Protein AF-A0A915D513-F1 (afdb_monomer)

InterPro domains:
  IPR038765 Papain-like cysteine peptidase superfamily [SSF54001] (34-84)

Secondary structure (DSSP, 8-state):
--------------S-----------GGGGGTT--------TT-EEEEETTEEEEHHHHGGGSTTPPPPHHHHHHHHHHHHHHHHH-TTSPPP------------

Radius of gyration: 20.63 Å; Cα contacts (8 Å, |Δi|>4): 58; chains: 1; bounding box: 38×56×46 Å

Nearest PDB structures (foldseek):
  2ckg-assembly2_B  TM=9.450E-01  e=1.906E-03  Homo sapiens
  2xre-assembly1_B  TM=9.451E-01  e=2.052E-03  Homo sapiens
  2xph-assembly1_A  TM=9.470E-01  e=7.760E-03  Homo sapiens
  1tgz-assembly1_A  TM=9.514E-01  e=8.996E-03  Homo sapiens

Organism: NCBI:txid166011

Sequence (105 aa):
MEYLSATAYNFRMGQGPYELSEETYNEEDSSEFDMDQAPHDQNDVCAEEFGMKLTREDLDCLKPGKCLKGEVINYYMQLIIRRSDMDINLPTVVYFFLGKFDYFS

Structure (mmCIF, N/CA/C/O backbone):
data_AF-A0A915D513-F1
#
_entry.id   AF-A0A915D513-F1
#
loop_
_atom_site.group_PDB
_atom_site.id
_atom_site.type_symbol
_atom_site.label_atom_id
_atom_site.label_alt_id
_atom_site.label_comp_id
_atom_site.label_asym_id
_atom_site.label_entity_id
_atom_site.label_seq_id
_atom_site.pdbx_PDB_ins_code
_atom_site.Cartn_x
_atom_site.Cartn_y
_atom_site.Cartn_z
_atom_site.occupancy
_atom_site.B_iso_or_equiv
_atom_site.auth_seq_id
_atom_site.auth_comp_id
_atom_site.auth_asym_id
_atom_site.auth_atom_id
_atom_site.pdbx_PDB_model_num
ATOM 1 N N . MET A 1 1 ? -23.609 -38.260 -17.052 1.00 40.25 1 MET A N 1
ATOM 2 C CA . MET A 1 1 ? -23.100 -36.962 -16.563 1.00 40.25 1 MET A CA 1
ATOM 3 C C . MET A 1 1 ? -21.647 -37.182 -16.221 1.00 40.25 1 MET A C 1
ATOM 5 O O . MET A 1 1 ? -21.352 -37.735 -15.173 1.00 40.25 1 MET A O 1
ATOM 9 N N . GLU A 1 2 ? -20.774 -36.872 -17.169 1.00 38.12 2 GLU A N 1
ATOM 10 C CA . GLU A 1 2 ? -19.330 -37.043 -17.042 1.00 38.12 2 GLU A CA 1
ATOM 11 C C . GLU A 1 2 ? -18.718 -35.648 -16.927 1.00 38.12 2 GLU A C 1
ATOM 13 O O . GLU A 1 2 ? -18.998 -34.770 -17.744 1.00 38.12 2 GLU A O 1
ATOM 18 N N . TYR A 1 3 ? -17.954 -35.427 -15.860 1.00 39.78 3 TYR A N 1
ATOM 19 C CA . TYR A 1 3 ? -17.231 -34.184 -15.634 1.00 39.78 3 TYR A CA 1
ATOM 20 C C . TYR A 1 3 ? -16.079 -34.106 -16.637 1.00 39.78 3 TYR A C 1
ATOM 22 O O . TYR A 1 3 ? 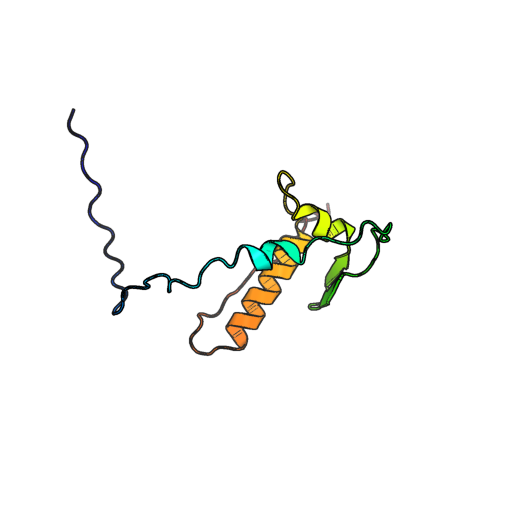-15.144 -34.903 -16.581 1.00 39.78 3 TYR A O 1
ATOM 30 N N . LEU A 1 4 ? -16.146 -33.150 -17.563 1.00 40.59 4 LEU A N 1
ATOM 31 C CA . LEU A 1 4 ? -15.042 -32.861 -18.468 1.00 40.59 4 LEU A CA 1
ATOM 32 C C . LEU A 1 4 ? -13.954 -32.100 -17.703 1.00 40.59 4 LEU A C 1
ATOM 34 O O . LEU A 1 4 ? -14.120 -30.942 -17.327 1.00 40.59 4 LEU A O 1
ATOM 38 N N . SER A 1 5 ? -12.849 -32.807 -17.471 1.00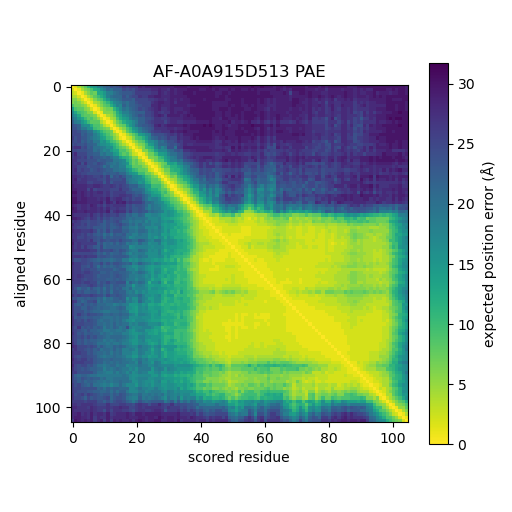 40.16 5 SER A N 1
ATOM 39 C CA . SER A 1 5 ? -11.547 -32.291 -17.052 1.00 40.16 5 SER A CA 1
ATOM 40 C C . SER A 1 5 ? -11.123 -31.124 -17.950 1.00 40.16 5 SER A C 1
ATOM 42 O O . SER A 1 5 ? -10.890 -31.295 -19.148 1.00 40.16 5 SER A O 1
ATOM 44 N N . ALA A 1 6 ? -11.023 -29.929 -17.367 1.00 40.47 6 ALA A N 1
ATOM 45 C CA . ALA A 1 6 ? -10.496 -28.746 -18.031 1.00 40.47 6 ALA A CA 1
ATOM 46 C C . ALA A 1 6 ? -8.965 -28.832 -18.094 1.00 40.47 6 ALA A C 1
ATOM 48 O O . ALA A 1 6 ? -8.247 -28.216 -17.310 1.00 40.47 6 ALA A O 1
ATOM 49 N N . THR A 1 7 ? -8.462 -29.616 -19.045 1.00 40.97 7 THR A N 1
ATOM 50 C CA . THR A 1 7 ? -7.069 -29.522 -19.482 1.00 40.97 7 THR A CA 1
ATOM 51 C C . THR A 1 7 ? -7.028 -28.632 -20.718 1.00 40.97 7 THR A C 1
ATOM 53 O O . THR A 1 7 ? -7.509 -29.055 -21.764 1.00 40.97 7 THR A O 1
ATOM 56 N N . ALA A 1 8 ? -6.491 -27.413 -20.581 1.00 37.75 8 ALA A N 1
ATOM 57 C CA . ALA A 1 8 ? -5.655 -26.713 -21.572 1.00 37.75 8 ALA A CA 1
ATOM 58 C C . ALA A 1 8 ? -5.704 -25.185 -21.381 1.00 37.75 8 ALA A C 1
ATOM 60 O O . ALA A 1 8 ? -6.426 -24.480 -22.078 1.00 37.75 8 ALA A O 1
ATOM 61 N N . TYR A 1 9 ? -4.848 -24.660 -20.506 1.00 36.03 9 TYR A N 1
ATOM 62 C CA . TYR A 1 9 ? -4.204 -23.368 -20.752 1.00 36.03 9 TYR A CA 1
ATOM 63 C C . TYR A 1 9 ? -2.703 -23.562 -20.551 1.00 36.03 9 TYR A C 1
ATOM 65 O O . TYR A 1 9 ? -2.177 -23.521 -19.444 1.00 36.03 9 TYR A O 1
ATOM 73 N N . ASN A 1 10 ? -2.022 -23.861 -21.657 1.00 37.34 10 ASN A N 1
ATOM 74 C CA . ASN A 1 10 ? -0.573 -23.994 -21.711 1.00 37.34 10 ASN A CA 1
ATOM 75 C C . ASN A 1 10 ? 0.058 -22.594 -21.693 1.00 37.34 10 ASN A C 1
ATOM 77 O O . ASN A 1 10 ? 0.328 -22.027 -22.752 1.00 37.34 10 ASN A O 1
ATOM 81 N N . PHE A 1 11 ? 0.303 -22.034 -20.506 1.00 38.62 11 PHE A N 1
ATOM 82 C CA . PHE A 1 11 ? 1.235 -20.917 -20.348 1.00 38.62 11 PHE A CA 1
ATOM 83 C C . PHE A 1 11 ? 2.627 -21.494 -20.088 1.00 38.62 11 PHE A C 1
ATOM 85 O O . PHE A 1 11 ? 2.949 -21.984 -19.008 1.00 38.62 11 PHE A O 1
ATOM 92 N N . ARG A 1 12 ? 3.431 -21.530 -21.149 1.00 35.28 12 ARG A N 1
ATOM 93 C CA . ARG A 1 12 ? 4.768 -22.117 -21.168 1.00 35.28 12 ARG A CA 1
ATOM 94 C C . ARG A 1 12 ? 5.760 -21.117 -20.565 1.00 35.28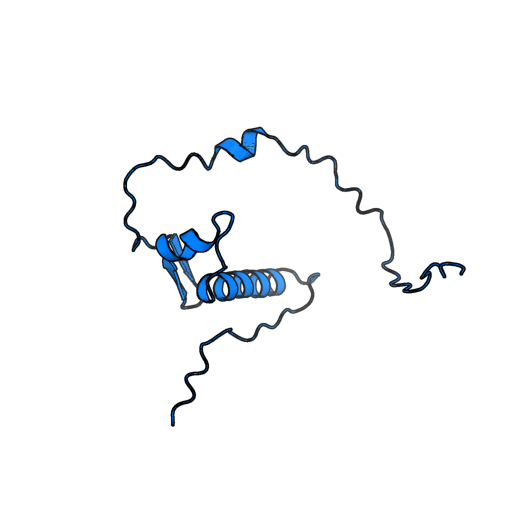 12 ARG A C 1
ATOM 96 O O . ARG A 1 12 ? 6.427 -20.405 -21.307 1.00 35.28 12 ARG A O 1
ATOM 103 N N . MET A 1 13 ? 5.863 -21.073 -19.237 1.00 45.06 13 MET A N 1
ATOM 104 C CA . MET A 1 13 ? 7.053 -20.520 -18.583 1.00 45.06 13 MET A CA 1
ATOM 105 C C . MET A 1 13 ? 8.166 -21.556 -18.696 1.00 45.06 13 MET A C 1
ATOM 107 O O . MET A 1 13 ? 8.057 -22.685 -18.217 1.00 45.06 13 MET A O 1
ATOM 111 N N . GLY A 1 14 ? 9.208 -21.192 -19.432 1.00 35.06 14 GLY A N 1
ATOM 112 C CA . GLY A 1 14 ? 10.427 -21.967 -19.504 1.00 35.06 14 GLY A CA 1
ATOM 113 C C . GLY A 1 14 ? 11.148 -21.937 -18.161 1.00 35.06 14 GLY A C 1
ATOM 114 O O . GLY A 1 14 ? 11.597 -20.885 -17.737 1.00 35.06 14 GLY A O 1
ATOM 115 N N . GLN A 1 15 ? 11.318 -23.139 -17.613 1.00 31.94 15 GLN A N 1
ATOM 116 C CA . GLN A 1 15 ? 12.391 -23.593 -16.724 1.00 31.94 15 GLN A CA 1
ATOM 117 C C . GLN A 1 15 ? 12.278 -23.300 -15.220 1.00 31.94 15 GLN A C 1
ATOM 119 O O . GLN A 1 15 ? 12.380 -22.170 -14.765 1.00 31.94 15 GLN A O 1
ATOM 124 N N . GLY A 1 16 ? 12.203 -24.409 -14.475 1.00 35.88 16 GLY A N 1
ATOM 125 C CA . GLY A 1 16 ? 12.457 -24.514 -13.042 1.00 35.88 16 GLY A CA 1
ATOM 126 C C . GLY A 1 16 ? 11.184 -24.749 -12.233 1.00 35.88 16 GLY A C 1
ATOM 127 O O . GLY A 1 16 ? 10.242 -23.970 -12.378 1.00 35.88 16 GLY A O 1
ATOM 128 N N . PRO A 1 17 ? 11.111 -25.793 -11.384 1.00 34.28 17 PRO A N 1
ATOM 129 C CA . PRO A 1 17 ? 10.112 -25.775 -10.339 1.00 34.28 17 PRO A CA 1
ATOM 130 C C . PRO A 1 17 ? 10.487 -24.576 -9.466 1.00 34.28 17 PRO A C 1
ATOM 132 O O . PRO A 1 17 ? 11.579 -24.530 -8.905 1.00 34.28 17 PRO A O 1
ATOM 135 N N . TYR A 1 18 ? 9.604 -23.591 -9.352 1.00 44.38 18 TYR A N 1
ATOM 136 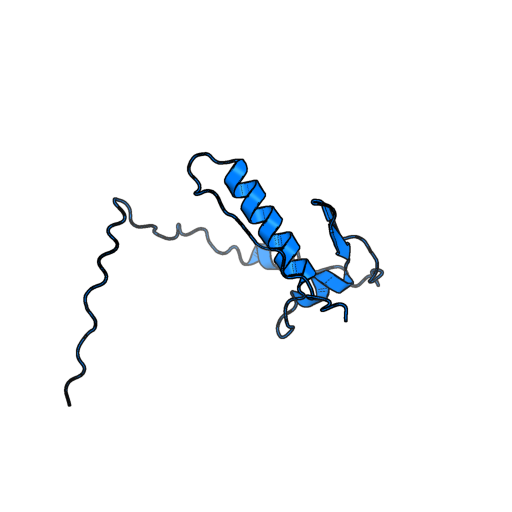C CA . TYR A 1 18 ? 9.560 -22.843 -8.106 1.00 44.38 18 TYR A CA 1
ATOM 137 C C . TYR A 1 18 ? 9.072 -23.854 -7.064 1.00 44.38 18 TYR A C 1
ATOM 139 O O . TYR A 1 18 ? 7.895 -23.900 -6.716 1.00 44.38 18 TYR A O 1
ATOM 147 N N . GLU A 1 19 ? 9.970 -24.753 -6.651 1.00 40.44 19 GLU A N 1
ATOM 148 C CA . GLU A 1 19 ? 9.944 -25.243 -5.290 1.00 40.44 19 GLU A CA 1
ATOM 149 C C . GLU A 1 19 ? 9.934 -23.957 -4.477 1.00 40.44 19 GLU A C 1
ATOM 151 O O . GLU A 1 19 ? 10.836 -23.126 -4.597 1.00 40.44 19 GLU A O 1
ATOM 156 N N . LEU A 1 20 ? 8.849 -23.741 -3.735 1.00 40.44 20 LEU A N 1
ATOM 157 C CA . LEU A 1 20 ? 8.974 -23.006 -2.492 1.00 40.44 20 LEU A CA 1
ATOM 158 C C . LEU A 1 20 ? 10.229 -23.598 -1.859 1.00 40.44 20 LEU A C 1
ATOM 160 O O . LEU A 1 20 ? 10.232 -24.791 -1.543 1.00 40.44 20 LEU A O 1
ATOM 164 N N . SER A 1 21 ? 11.317 -22.827 -1.781 1.00 37.47 21 SER A N 1
ATOM 165 C CA . SER A 1 21 ? 12.369 -23.190 -0.852 1.00 37.47 21 SER A CA 1
ATOM 166 C C . SER A 1 21 ? 11.638 -23.484 0.450 1.00 37.47 21 SER A C 1
ATOM 168 O O . SER A 1 21 ? 10.689 -22.778 0.809 1.00 37.47 21 SER A O 1
ATOM 170 N N . GLU A 1 22 ? 12.025 -24.546 1.146 1.00 48.56 22 GLU A N 1
ATOM 171 C CA . GLU A 1 22 ? 11.717 -24.662 2.564 1.00 48.56 22 GLU A CA 1
ATOM 172 C C . GLU A 1 22 ? 12.474 -23.532 3.292 1.00 48.56 22 GLU A C 1
ATOM 174 O O . GLU A 1 22 ? 13.337 -23.758 4.130 1.00 48.56 22 GLU A O 1
ATOM 179 N N . GLU A 1 23 ? 12.193 -22.274 2.944 1.00 45.50 23 GLU A N 1
ATOM 180 C CA . GLU A 1 23 ? 12.217 -21.174 3.878 1.00 45.50 23 GLU A CA 1
ATOM 181 C C . GLU A 1 23 ? 11.110 -21.510 4.860 1.00 45.50 23 GLU A C 1
ATOM 183 O O . GLU A 1 23 ? 9.939 -21.170 4.700 1.00 45.50 23 GLU A O 1
ATOM 188 N N . THR A 1 24 ? 11.508 -22.337 5.823 1.00 42.00 24 THR A N 1
ATOM 189 C CA . THR A 1 24 ? 10.934 -22.459 7.147 1.00 42.00 24 THR A CA 1
ATOM 190 C C . THR A 1 24 ? 10.202 -21.160 7.453 1.00 42.00 24 THR A C 1
ATOM 192 O O . THR A 1 24 ? 10.836 -20.116 7.612 1.00 42.00 24 THR A O 1
ATOM 195 N N . TYR A 1 25 ? 8.867 -21.206 7.487 1.00 42.06 25 TYR A N 1
ATOM 196 C CA . TYR A 1 25 ? 8.108 -20.219 8.235 1.00 42.06 25 TYR A CA 1
ATOM 197 C C . TYR A 1 25 ? 8.657 -20.321 9.654 1.00 42.06 25 TYR A C 1
ATOM 199 O O . TYR A 1 25 ? 8.301 -21.232 10.399 1.00 42.06 25 TYR A O 1
ATOM 207 N N . ASN A 1 26 ? 9.620 -19.467 9.988 1.00 39.56 26 ASN A N 1
ATOM 208 C CA . ASN A 1 26 ? 10.093 -19.356 11.348 1.00 39.56 26 ASN A CA 1
ATOM 209 C C . ASN A 1 26 ? 8.900 -18.793 12.114 1.00 39.56 26 ASN A C 1
ATOM 211 O O . ASN A 1 26 ? 8.588 -17.611 12.001 1.00 39.56 26 ASN A O 1
ATOM 215 N N . GLU A 1 27 ? 8.205 -19.645 12.868 1.00 49.06 27 GLU A N 1
ATOM 216 C CA . GLU A 1 27 ? 7.124 -19.231 13.774 1.00 49.06 27 GLU A CA 1
ATOM 217 C C . GLU A 1 27 ? 7.600 -18.145 14.767 1.00 49.06 27 GLU A C 1
ATOM 219 O O . GLU A 1 27 ? 6.786 -17.431 15.351 1.00 49.06 27 GLU A O 1
ATOM 224 N N . GLU A 1 28 ? 8.917 -17.962 14.906 1.00 48.16 28 GLU A N 1
ATOM 225 C CA . GLU A 1 28 ? 9.559 -16.910 15.695 1.00 48.16 28 GLU A CA 1
ATOM 226 C C . GLU A 1 28 ? 9.399 -15.493 15.100 1.00 48.16 28 GLU A C 1
ATOM 228 O O . GLU A 1 28 ? 9.365 -14.531 15.864 1.00 48.16 28 GLU A O 1
ATOM 233 N N . ASP A 1 29 ? 9.186 -15.340 13.786 1.00 46.69 29 ASP A N 1
ATOM 234 C CA . ASP A 1 29 ? 9.012 -14.023 13.128 1.00 46.69 29 ASP A CA 1
ATOM 235 C C . ASP A 1 29 ? 7.586 -13.460 13.301 1.00 46.69 29 ASP A C 1
ATOM 237 O O . ASP A 1 29 ? 7.312 -12.276 13.105 1.00 46.69 29 ASP A O 1
ATOM 241 N N . SER A 1 30 ? 6.652 -14.306 13.744 1.00 47.25 30 SER A N 1
ATOM 242 C CA . SER A 1 30 ? 5.300 -13.892 14.141 1.00 47.25 30 SER A CA 1
ATOM 243 C C . SER A 1 30 ? 5.278 -13.094 15.450 1.00 47.25 30 SER A C 1
ATOM 245 O O . SER A 1 30 ? 4.252 -12.495 15.773 1.00 47.25 30 SER A O 1
ATOM 247 N N . SER A 1 31 ? 6.372 -13.114 16.220 1.00 46.75 31 SER A N 1
ATOM 248 C CA . SER A 1 31 ? 6.435 -12.534 17.567 1.00 46.75 31 SER A CA 1
ATOM 249 C C . SER A 1 31 ? 6.881 -11.066 17.601 1.00 46.75 31 SER A C 1
ATOM 251 O O . SER A 1 31 ? 6.702 -10.398 18.616 1.00 46.75 31 SER A O 1
ATOM 253 N N . GLU A 1 32 ? 7.383 -10.510 16.492 1.00 48.06 32 GLU A N 1
ATOM 254 C CA . GLU A 1 32 ? 7.864 -9.116 16.452 1.00 48.06 32 GLU A CA 1
ATOM 255 C C . GLU A 1 32 ? 6.736 -8.079 16.247 1.00 48.06 32 GLU A C 1
ATOM 257 O O . GLU A 1 32 ? 6.952 -6.871 16.324 1.00 48.06 32 GLU A O 1
ATOM 262 N N . PHE A 1 33 ? 5.494 -8.536 16.057 1.00 49.84 33 PHE A N 1
ATOM 263 C CA . PHE A 1 33 ? 4.297 -7.684 16.059 1.00 49.84 33 PHE A CA 1
ATOM 264 C C . PHE A 1 33 ? 3.529 -7.712 17.385 1.00 49.84 33 PHE A C 1
ATOM 266 O O . PHE A 1 33 ? 2.363 -7.306 17.427 1.00 49.84 33 PHE A O 1
ATOM 273 N N . ASP A 1 34 ? 4.181 -8.093 18.487 1.00 46.31 34 ASP A N 1
ATOM 274 C CA . ASP A 1 34 ? 3.755 -7.653 19.815 1.00 46.31 34 ASP A CA 1
ATOM 275 C C . ASP A 1 34 ? 4.030 -6.148 19.933 1.00 46.31 34 ASP A C 1
ATOM 277 O O . ASP A 1 34 ? 4.980 -5.681 20.559 1.00 46.31 34 ASP A O 1
ATOM 281 N N . MET A 1 35 ? 3.186 -5.364 19.256 1.00 53.88 35 MET A N 1
ATOM 282 C CA . MET A 1 35 ? 3.130 -3.927 19.439 1.00 53.88 35 MET A CA 1
ATOM 283 C C . MET A 1 35 ? 2.738 -3.672 20.883 1.00 53.88 35 MET A C 1
ATOM 285 O O . MET A 1 35 ? 1.572 -3.822 21.259 1.00 53.88 35 MET A O 1
ATOM 289 N N . ASP A 1 36 ? 3.749 -3.307 21.661 1.00 46.34 36 ASP A N 1
ATOM 290 C CA . ASP A 1 36 ? 3.651 -2.665 22.956 1.00 46.34 36 ASP A CA 1
ATOM 291 C C . ASP A 1 36 ? 2.372 -1.813 22.994 1.00 46.34 36 ASP A C 1
ATOM 293 O O . ASP A 1 36 ? 2.197 -0.884 22.202 1.00 46.34 36 ASP A O 1
ATOM 297 N N . GLN A 1 37 ? 1.413 -2.193 23.844 1.00 52.25 37 GLN A N 1
ATOM 298 C CA . GLN A 1 37 ? 0.098 -1.547 23.951 1.00 52.25 37 GLN A CA 1
ATOM 299 C C . GLN A 1 37 ? 0.200 -0.176 24.641 1.00 52.25 37 GLN A C 1
ATOM 301 O O . GLN A 1 37 ? -0.673 0.216 25.421 1.00 52.25 37 GLN A O 1
ATOM 306 N N . ALA A 1 38 ? 1.262 0.579 24.367 1.00 56.53 38 ALA A N 1
ATOM 307 C CA . ALA A 1 38 ? 1.265 2.000 24.622 1.00 56.53 38 ALA A CA 1
ATOM 308 C C . ALA A 1 38 ? 0.145 2.631 23.771 1.00 56.53 38 ALA A C 1
ATOM 310 O O . ALA A 1 38 ? -0.038 2.251 22.609 1.00 56.53 38 ALA A O 1
ATOM 311 N N . PRO A 1 39 ? -0.652 3.567 24.316 1.00 55.12 39 PRO A N 1
ATOM 312 C CA . PRO A 1 39 ? -1.619 4.301 23.517 1.00 55.12 39 PRO A CA 1
ATOM 313 C C . PRO A 1 39 ? -0.857 5.137 22.483 1.00 55.12 39 PRO A C 1
ATOM 315 O O . PRO A 1 39 ? -0.379 6.228 22.780 1.00 55.12 39 PRO A O 1
ATOM 318 N N . HIS A 1 40 ? -0.707 4.592 21.280 1.00 67.25 40 HIS A N 1
ATOM 319 C CA . HIS A 1 40 ? -0.164 5.305 20.133 1.00 67.25 40 HIS A CA 1
ATOM 320 C C . HIS A 1 40 ? -1.221 6.266 19.585 1.00 67.25 40 HIS A C 1
ATOM 322 O O . HIS A 1 40 ? -2.404 5.909 19.507 1.00 67.25 40 HIS A O 1
ATOM 328 N N . ASP A 1 41 ? -0.808 7.481 19.221 1.00 84.19 41 ASP A N 1
ATOM 329 C CA . ASP A 1 41 ? -1.716 8.463 18.632 1.00 84.19 41 ASP A CA 1
ATOM 330 C C . ASP A 1 41 ? -2.151 7.943 17.256 1.00 84.19 41 ASP A C 1
ATOM 332 O O . ASP A 1 41 ? -1.339 7.540 16.423 1.00 84.19 41 ASP A O 1
ATOM 336 N N . GLN A 1 42 ? -3.459 7.913 17.009 1.00 87.00 42 GLN A N 1
ATOM 337 C CA . GLN A 1 42 ? -4.005 7.445 15.734 1.00 87.00 42 GLN A CA 1
ATOM 338 C C . GLN A 1 42 ? -3.530 8.308 14.556 1.00 87.00 42 GLN A C 1
ATOM 340 O O . GLN A 1 42 ? -3.436 7.812 13.433 1.00 87.00 42 GLN A O 1
ATOM 345 N N . ASN A 1 43 ? -3.162 9.562 14.826 1.00 88.62 43 ASN A N 1
ATOM 346 C CA . ASN A 1 43 ? -2.652 10.505 13.837 1.00 88.62 43 ASN A CA 1
ATOM 347 C C . ASN A 1 43 ? -1.143 10.370 13.581 1.00 88.62 43 ASN A C 1
ATOM 349 O O . ASN A 1 43 ? -0.610 11.090 12.727 1.00 88.62 43 ASN A O 1
ATOM 353 N N . ASP A 1 44 ? -0.454 9.474 14.298 1.00 91.62 44 ASP A N 1
ATOM 354 C CA . ASP A 1 44 ? 0.977 9.254 14.114 1.00 91.62 44 ASP A CA 1
ATOM 355 C C . ASP A 1 44 ? 1.267 8.812 12.684 1.00 91.62 44 ASP A C 1
ATOM 357 O O . ASP A 1 44 ? 0.630 7.913 12.130 1.00 91.62 44 ASP A O 1
ATOM 361 N N . VAL A 1 45 ? 2.257 9.463 12.083 1.00 92.81 45 VAL A N 1
ATOM 362 C CA . VAL A 1 45 ? 2.676 9.210 10.707 1.00 92.81 45 VAL A CA 1
ATOM 363 C C . VAL A 1 45 ? 3.534 7.959 10.690 1.00 92.81 45 VAL A C 1
ATOM 365 O O . VAL A 1 45 ? 4.632 7.955 11.239 1.00 92.81 45 VAL A O 1
ATOM 368 N N . CYS A 1 46 ? 3.045 6.896 10.062 1.00 92.00 46 CYS A N 1
ATOM 369 C CA . CYS A 1 46 ? 3.793 5.648 9.937 1.00 92.00 46 CYS A CA 1
ATOM 370 C C . CYS A 1 46 ? 4.612 5.598 8.644 1.00 92.00 46 CYS A C 1
ATOM 372 O O . CYS A 1 46 ? 5.677 4.987 8.623 1.00 92.00 46 CYS A O 1
ATOM 374 N N . ALA A 1 47 ? 4.130 6.234 7.574 1.00 92.06 47 ALA A N 1
ATOM 375 C CA . ALA A 1 47 ? 4.855 6.331 6.313 1.00 92.06 47 ALA A CA 1
ATOM 376 C C . ALA A 1 47 ? 4.483 7.614 5.560 1.00 92.06 47 ALA A C 1
ATOM 378 O O . ALA A 1 47 ? 3.313 7.995 5.509 1.00 92.06 47 ALA A O 1
ATOM 379 N N . GLU A 1 48 ? 5.472 8.268 4.954 1.00 94.75 48 GLU A N 1
ATOM 380 C CA . GLU A 1 48 ? 5.279 9.470 4.141 1.00 94.75 48 GLU A CA 1
ATOM 381 C C . GLU A 1 48 ? 6.178 9.397 2.902 1.00 94.75 48 GLU A C 1
ATOM 383 O O . GLU A 1 48 ? 7.393 9.557 2.986 1.00 94.75 48 GLU A O 1
ATOM 388 N N . GLU A 1 49 ? 5.580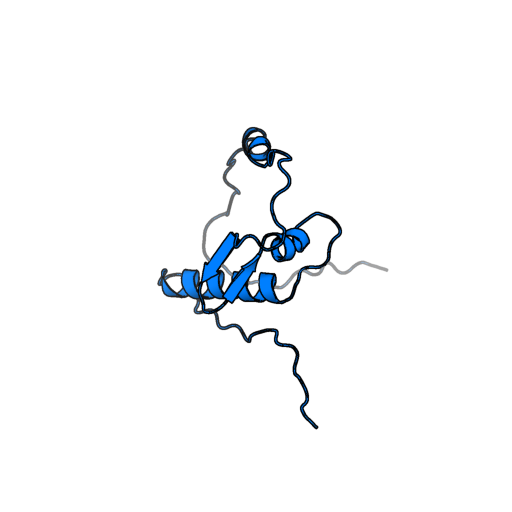 9.094 1.749 1.00 93.06 49 GLU A N 1
ATOM 389 C CA . GLU A 1 49 ? 6.266 9.041 0.453 1.00 93.06 49 GLU A CA 1
ATOM 390 C C . GLU A 1 49 ? 5.242 9.158 -0.691 1.00 93.06 49 GLU A C 1
ATOM 392 O O . GLU A 1 49 ? 4.041 9.023 -0.473 1.00 93.06 49 GLU A O 1
ATOM 397 N N . PHE A 1 50 ? 5.696 9.427 -1.920 1.00 90.75 50 PHE A N 1
ATOM 398 C CA . PHE A 1 50 ? 4.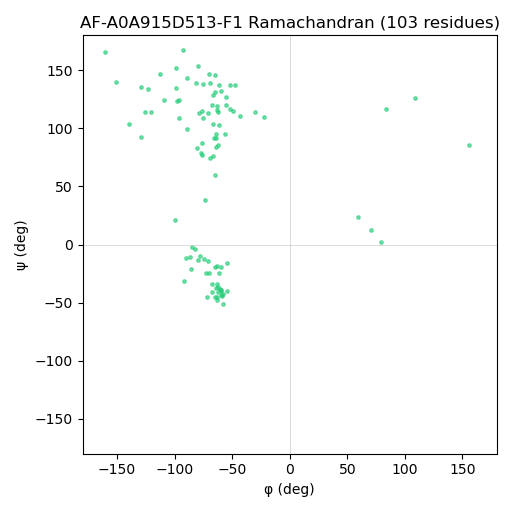844 9.534 -3.119 1.00 90.75 50 PHE A CA 1
ATOM 399 C C . PHE A 1 50 ? 3.761 10.626 -3.018 1.00 90.75 50 PHE A C 1
ATOM 401 O O . PHE A 1 50 ? 2.729 10.551 -3.680 1.00 90.75 50 PHE A O 1
ATOM 408 N N . GLY A 1 51 ? 3.981 11.641 -2.171 1.00 90.06 51 GLY A N 1
ATOM 409 C CA . GLY A 1 51 ? 2.981 12.670 -1.858 1.00 90.06 51 GLY A CA 1
ATOM 410 C C . GLY A 1 51 ? 1.812 12.163 -1.006 1.00 90.06 51 GLY A C 1
ATOM 411 O O . GLY A 1 5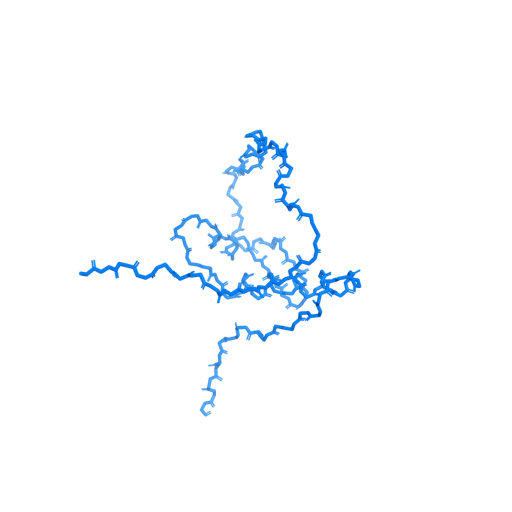1 ? 0.802 12.852 -0.885 1.00 90.06 51 GLY A O 1
ATOM 412 N N . MET A 1 52 ? 1.935 10.966 -0.431 1.00 91.56 52 MET A N 1
ATOM 413 C CA . MET A 1 52 ? 0.947 10.329 0.428 1.00 91.56 52 MET A CA 1
ATOM 414 C C . MET A 1 52 ? 1.471 10.232 1.858 1.00 91.56 52 MET A C 1
ATOM 416 O O . MET A 1 52 ? 2.660 10.014 2.089 1.00 91.56 52 MET A O 1
ATOM 420 N N . LYS A 1 53 ? 0.552 10.334 2.815 1.00 94.56 53 LYS A N 1
ATOM 421 C CA . LYS A 1 53 ? 0.829 10.221 4.242 1.00 94.56 53 LYS A CA 1
ATOM 422 C C . LYS A 1 53 ? -0.075 9.144 4.828 1.00 94.56 53 LYS A C 1
ATOM 424 O O . LYS A 1 53 ? -1.288 9.321 4.831 1.00 94.56 53 LYS A O 1
ATOM 429 N N . LEU A 1 54 ? 0.508 8.044 5.293 1.00 93.62 54 LEU A N 1
ATOM 430 C CA . LEU A 1 54 ? -0.211 6.985 5.992 1.00 93.62 54 LEU A CA 1
ATOM 431 C C . LEU A 1 54 ? -0.061 7.163 7.495 1.00 93.62 54 LEU A C 1
ATOM 433 O O . LEU A 1 54 ? 1.055 7.193 8.029 1.00 93.62 54 LEU A O 1
ATOM 437 N N . THR A 1 55 ? -1.198 7.254 8.171 1.00 94.62 55 THR A N 1
ATOM 438 C CA . THR A 1 55 ? -1.257 7.312 9.630 1.00 9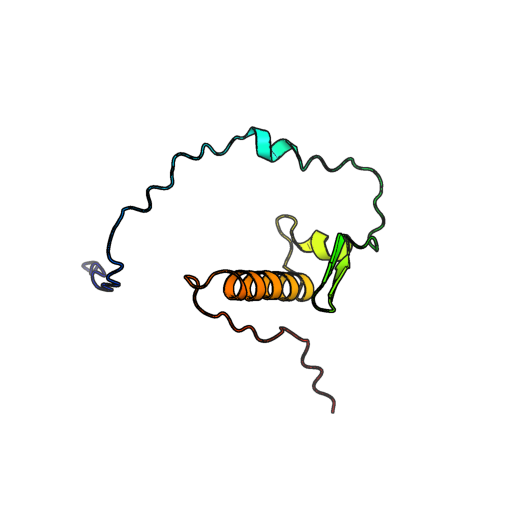4.62 55 THR A CA 1
ATOM 439 C C . THR A 1 55 ? -1.438 5.926 10.243 1.00 94.62 55 THR A C 1
ATOM 441 O O . THR A 1 55 ? -1.783 4.952 9.562 1.00 94.62 55 THR A O 1
ATOM 444 N N . ARG A 1 56 ? -1.251 5.834 11.561 1.00 91.88 56 ARG A N 1
ATOM 445 C CA . ARG A 1 56 ? -1.568 4.636 12.347 1.00 91.88 56 ARG A CA 1
ATOM 446 C C . ARG A 1 56 ? -3.024 4.206 12.139 1.00 91.88 56 ARG A C 1
ATOM 448 O O . ARG A 1 56 ? -3.288 3.013 11.997 1.00 91.88 56 ARG A O 1
ATOM 455 N N . GLU A 1 57 ? -3.947 5.167 12.067 1.00 91.94 57 GLU A N 1
ATOM 456 C CA . GLU A 1 57 ? -5.365 4.926 11.783 1.00 91.94 57 GLU A CA 1
ATOM 457 C C . GLU A 1 57 ? -5.602 4.317 10.393 1.00 91.94 57 GLU A C 1
ATOM 459 O O . GLU A 1 57 ? -6.529 3.524 10.191 1.00 91.94 57 GLU A O 1
ATOM 464 N N . ASP A 1 58 ? -4.784 4.677 9.406 1.00 92.19 58 ASP A N 1
ATOM 465 C CA . ASP A 1 58 ? -4.898 4.129 8.055 1.00 92.19 58 ASP A CA 1
ATOM 466 C C . ASP A 1 58 ? -4.436 2.682 8.006 1.00 92.19 58 ASP A C 1
ATOM 468 O O . ASP A 1 58 ? -5.153 1.818 7.500 1.00 92.19 58 ASP A O 1
ATOM 472 N N . LEU A 1 59 ? -3.295 2.393 8.634 1.00 93.25 59 LEU A N 1
ATOM 473 C CA . LEU A 1 59 ? -2.770 1.032 8.760 1.00 93.25 59 LEU A CA 1
ATOM 474 C C . LEU A 1 59 ? -3.661 0.127 9.607 1.00 93.25 59 LEU A C 1
ATOM 476 O O . LEU A 1 59 ? -3.607 -1.098 9.487 1.00 93.25 59 LEU A O 1
ATOM 480 N N . ASP A 1 60 ? -4.531 0.711 10.425 1.00 92.56 60 ASP A N 1
ATOM 481 C CA . ASP A 1 60 ? -5.482 -0.030 11.233 1.00 92.56 60 ASP A CA 1
ATOM 482 C C . ASP A 1 60 ? -6.439 -0.880 10.386 1.00 92.56 60 ASP A C 1
ATOM 484 O O . ASP A 1 60 ? -7.016 -1.826 10.924 1.00 92.56 60 ASP A O 1
ATOM 488 N N . CYS A 1 61 ? -6.589 -0.585 9.084 1.00 92.56 61 CYS A N 1
ATOM 489 C CA . CYS A 1 61 ? -7.367 -1.372 8.123 1.00 92.56 61 CYS A CA 1
ATOM 490 C C . CYS A 1 61 ? -6.697 -2.687 7.687 1.00 92.56 61 CYS A C 1
ATOM 492 O O . CYS A 1 61 ? -7.361 -3.518 7.075 1.00 92.56 61 CYS A O 1
ATOM 494 N N . LEU A 1 62 ? -5.407 -2.882 7.987 1.00 92.88 62 LEU A N 1
ATOM 495 C CA . LEU A 1 62 ? -4.672 -4.123 7.702 1.00 92.88 62 LEU A CA 1
ATOM 496 C C . LEU A 1 62 ? -4.979 -5.237 8.716 1.00 92.88 62 LEU A C 1
ATOM 498 O O . LEU A 1 62 ? -4.598 -6.387 8.509 1.00 92.88 62 LEU A O 1
ATOM 502 N N . LYS A 1 63 ? -5.673 -4.914 9.817 1.00 91.06 63 LYS A N 1
ATOM 503 C CA . LYS A 1 63 ? -6.086 -5.895 10.827 1.00 91.06 63 LYS A CA 1
ATOM 504 C C . LYS A 1 63 ? -7.093 -6.903 10.241 1.00 91.06 63 LYS A C 1
ATOM 506 O O . LYS A 1 63 ? -7.945 -6.508 9.438 1.00 91.06 63 LYS A O 1
ATOM 511 N N . PRO A 1 64 ? -7.067 -8.176 10.681 1.00 90.81 64 PRO A N 1
ATOM 512 C CA . PRO A 1 64 ? -8.003 -9.195 10.212 1.00 90.81 64 PRO A CA 1
ATOM 513 C C . PRO A 1 64 ? -9.469 -8.753 10.322 1.00 90.81 64 PRO A C 1
ATOM 515 O O . PRO A 1 64 ? -9.883 -8.170 11.324 1.00 90.81 64 PRO A O 1
ATOM 518 N N . GLY A 1 65 ? -10.262 -9.042 9.288 1.00 90.69 65 GLY A N 1
ATOM 519 C CA . GLY A 1 65 ? -11.697 -8.739 9.257 1.00 90.69 65 GLY A CA 1
ATOM 520 C C . GLY A 1 65 ? -12.060 -7.285 8.929 1.00 90.69 65 GLY A C 1
ATOM 521 O O . GLY A 1 65 ? -13.248 -6.962 8.902 1.00 90.69 65 GLY A O 1
ATOM 522 N N . LYS A 1 66 ? -11.085 -6.411 8.651 1.00 90.56 66 LYS A N 1
ATOM 523 C CA . LYS A 1 66 ? -11.339 -5.046 8.172 1.00 90.56 66 LYS A CA 1
ATOM 524 C C . LYS A 1 66 ? -11.180 -4.935 6.655 1.00 90.56 66 LYS A C 1
ATOM 526 O O . LYS A 1 66 ? -10.440 -5.685 6.027 1.00 90.56 66 LYS A O 1
ATOM 531 N N . CYS A 1 67 ? -11.903 -3.987 6.062 1.00 91.06 67 CYS A N 1
ATOM 532 C CA . CYS A 1 67 ? -11.752 -3.645 4.650 1.00 91.06 67 CYS A CA 1
ATOM 533 C C . CYS A 1 67 ? -10.563 -2.704 4.464 1.00 91.06 67 CYS A C 1
ATOM 535 O O . CYS A 1 67 ? -10.403 -1.762 5.239 1.00 91.06 67 CYS A O 1
ATOM 537 N N . LEU A 1 68 ? -9.779 -2.927 3.410 1.00 92.56 68 LEU A N 1
ATOM 538 C CA . LEU A 1 68 ? -8.649 -2.068 3.075 1.00 92.56 68 LEU A CA 1
ATOM 539 C C . LEU A 1 68 ? -9.123 -0.664 2.686 1.00 92.56 68 LEU A C 1
ATOM 541 O O . LEU A 1 68 ? -10.015 -0.505 1.850 1.00 92.56 68 LEU A O 1
ATOM 545 N N . LYS A 1 69 ? -8.494 0.354 3.280 1.00 91.06 69 LYS A N 1
ATOM 546 C CA . LYS A 1 69 ? -8.664 1.751 2.877 1.00 91.06 69 LYS A CA 1
ATOM 547 C C . LYS A 1 69 ? -8.009 1.982 1.512 1.00 91.06 69 LYS A C 1
ATOM 549 O O . LYS A 1 69 ? -6.973 1.393 1.192 1.00 91.06 69 LYS A O 1
ATOM 554 N N . GLY A 1 70 ? -8.601 2.876 0.721 1.00 91.50 70 GLY A N 1
ATOM 555 C CA . GLY A 1 70 ? -8.083 3.249 -0.596 1.00 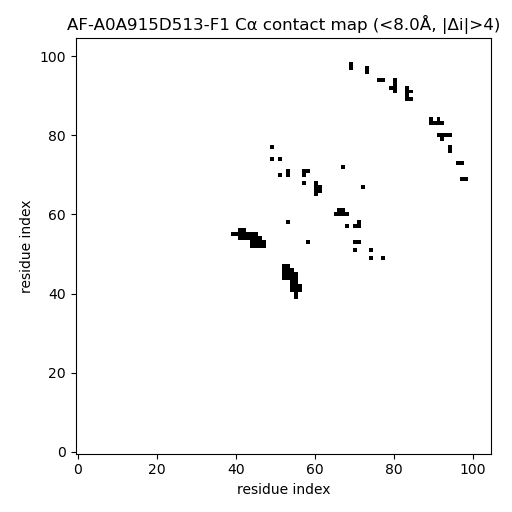91.50 70 GLY A CA 1
ATOM 556 C C . GLY A 1 70 ? -6.673 3.835 -0.525 1.00 91.50 70 GLY A C 1
ATOM 557 O O . GLY A 1 70 ? -5.838 3.472 -1.351 1.00 91.50 70 GLY A O 1
ATOM 558 N N . GLU A 1 71 ? -6.366 4.662 0.488 1.00 91.38 71 GLU A N 1
ATOM 559 C CA . GLU A 1 71 ? -5.013 5.209 0.661 1.00 91.38 71 GLU A CA 1
ATOM 560 C C . GLU A 1 71 ? -3.958 4.111 0.837 1.00 91.38 71 GLU A C 1
ATOM 562 O O . GLU A 1 71 ? -2.891 4.192 0.237 1.00 91.38 71 GLU A O 1
ATOM 567 N N . VAL A 1 72 ? -4.260 3.052 1.591 1.00 93.75 72 VAL A N 1
ATOM 568 C CA . VAL A 1 72 ? -3.312 1.952 1.827 1.00 93.75 72 VAL A CA 1
ATOM 569 C C . VAL A 1 72 ? -3.052 1.160 0.543 1.00 93.75 72 VAL A C 1
ATOM 571 O O . VAL A 1 72 ? -1.903 0.844 0.236 1.00 93.75 72 VAL A O 1
ATOM 574 N N . ILE A 1 73 ? -4.093 0.905 -0.257 1.00 94.44 73 ILE A N 1
ATOM 575 C CA . ILE A 1 73 ? -3.950 0.255 -1.572 1.00 94.44 73 ILE A CA 1
ATOM 576 C C . ILE A 1 73 ? -3.122 1.135 -2.512 1.00 94.44 73 ILE A C 1
ATOM 578 O O . ILE A 1 73 ? -2.182 0.657 -3.143 1.00 94.44 73 ILE A O 1
ATOM 582 N N . ASN A 1 74 ? -3.447 2.426 -2.586 1.00 93.31 74 ASN A N 1
ATOM 583 C CA . ASN A 1 74 ? -2.746 3.382 -3.436 1.00 93.31 74 ASN A CA 1
ATOM 584 C C . ASN A 1 74 ? -1.257 3.466 -3.080 1.00 93.31 74 ASN A C 1
ATOM 586 O O . ASN A 1 74 ? -0.415 3.420 -3.975 1.00 93.31 74 ASN A O 1
ATOM 590 N N . TYR A 1 75 ? -0.935 3.520 -1.787 1.00 94.38 75 TYR A N 1
ATOM 591 C CA . TYR A 1 75 ? 0.444 3.556 -1.311 1.00 94.38 75 TYR A CA 1
ATOM 592 C C . TYR A 1 75 ? 1.193 2.273 -1.684 1.00 94.38 75 TYR A C 1
ATOM 594 O O . TYR A 1 75 ? 2.293 2.321 -2.232 1.00 94.38 75 TYR A O 1
ATOM 602 N N . TYR A 1 76 ? 0.564 1.113 -1.478 1.00 95.25 76 TYR A N 1
ATOM 603 C CA . TYR A 1 76 ? 1.146 -0.174 -1.854 1.00 95.25 76 TYR A CA 1
ATOM 604 C C . TYR A 1 76 ? 1.421 -0.282 -3.361 1.00 95.25 76 TYR A C 1
ATOM 606 O O . TYR A 1 76 ? 2.460 -0.790 -3.781 1.00 95.25 76 TYR A O 1
ATOM 614 N N . MET A 1 77 ? 0.529 0.250 -4.192 1.00 95.25 77 MET A N 1
ATOM 615 C CA . MET A 1 77 ? 0.720 0.244 -5.642 1.00 95.25 77 MET A CA 1
ATOM 616 C C . MET A 1 77 ? 1.890 1.131 -6.078 1.00 95.25 77 MET A C 1
ATOM 618 O O . MET A 1 77 ? 2.623 0.751 -6.990 1.00 95.25 77 MET A O 1
ATOM 622 N N . GLN A 1 78 ? 2.135 2.251 -5.390 1.00 94.31 78 GLN A N 1
ATOM 623 C CA . GLN A 1 78 ? 3.339 3.058 -5.621 1.00 94.31 78 GLN A CA 1
ATOM 624 C C . GLN A 1 78 ? 4.621 2.295 -5.263 1.00 94.31 78 GLN A C 1
ATOM 626 O O . GLN A 1 78 ? 5.602 2.365 -6.005 1.00 94.31 78 GLN A O 1
ATOM 631 N N . LEU A 1 79 ? 4.606 1.489 -4.193 1.00 94.94 79 LEU A N 1
ATOM 632 C CA . LEU A 1 79 ? 5.734 0.610 -3.865 1.00 94.94 79 LEU A CA 1
ATOM 633 C C . LEU A 1 79 ? 5.992 -0.425 -4.969 1.00 94.94 79 LEU A C 1
ATOM 635 O O . LEU A 1 79 ? 7.148 -0.675 -5.314 1.00 94.94 79 LEU A O 1
ATOM 639 N N . ILE A 1 80 ? 4.938 -1.006 -5.555 1.00 94.94 80 ILE A N 1
ATOM 640 C CA . ILE A 1 80 ? 5.076 -1.959 -6.667 1.00 94.94 80 ILE A CA 1
ATOM 641 C C . ILE A 1 80 ? 5.665 -1.283 -7.906 1.00 94.94 80 ILE A C 1
ATOM 643 O O . ILE A 1 80 ? 6.570 -1.855 -8.517 1.00 94.94 80 ILE A O 1
ATOM 647 N N . ILE A 1 81 ? 5.177 -0.091 -8.269 1.00 93.62 81 ILE A N 1
ATOM 648 C CA . ILE A 1 81 ? 5.719 0.683 -9.396 1.00 93.62 81 ILE A CA 1
ATOM 649 C C . ILE A 1 81 ? 7.202 0.962 -9.157 1.00 93.62 81 ILE A C 1
ATOM 651 O O . ILE A 1 81 ? 8.035 0.592 -9.978 1.00 93.62 81 ILE A O 1
ATOM 655 N N . ARG A 1 82 ? 7.558 1.493 -7.982 1.00 94.56 82 ARG A N 1
ATOM 656 C CA . ARG A 1 82 ? 8.957 1.765 -7.639 1.00 94.56 82 ARG A CA 1
ATOM 657 C C . ARG A 1 82 ? 9.824 0.509 -7.710 1.00 94.56 82 ARG A C 1
ATOM 659 O O . ARG A 1 82 ? 10.936 0.563 -8.221 1.00 94.56 82 ARG A O 1
ATOM 666 N N . ARG A 1 83 ? 9.333 -0.629 -7.207 1.00 95.25 83 ARG A N 1
ATOM 667 C CA . ARG A 1 83 ? 10.041 -1.916 -7.308 1.00 95.25 83 ARG A CA 1
ATOM 668 C C . ARG A 1 83 ? 10.271 -2.305 -8.767 1.00 95.25 83 ARG A C 1
ATOM 670 O O . ARG A 1 83 ? 11.363 -2.747 -9.102 1.00 95.25 83 ARG A O 1
ATOM 677 N N . SER A 1 84 ? 9.257 -2.138 -9.612 1.00 95.12 84 SER A N 1
ATOM 678 C CA . SER A 1 84 ? 9.360 -2.393 -11.048 1.00 95.12 84 SER A CA 1
ATOM 679 C C . SER A 1 84 ? 10.376 -1.480 -11.734 1.00 95.12 84 SER A C 1
ATOM 681 O O . SER A 1 84 ? 11.055 -1.940 -12.643 1.00 95.12 84 SER A O 1
ATOM 683 N N . ASP A 1 85 ? 10.490 -0.219 -11.322 1.00 92.56 85 ASP A N 1
ATOM 684 C CA . ASP A 1 85 ? 11.435 0.729 -11.922 1.00 92.56 85 ASP A CA 1
ATOM 685 C C . ASP A 1 85 ? 12.894 0.437 -11.530 1.00 92.56 85 ASP A C 1
ATOM 687 O O . ASP A 1 85 ? 13.823 0.817 -12.242 1.00 92.56 85 ASP A O 1
ATOM 691 N N . MET A 1 86 ? 13.109 -0.234 -10.393 1.00 93.75 86 MET A N 1
ATOM 692 C CA . MET A 1 86 ? 14.445 -0.557 -9.879 1.00 93.75 86 MET A CA 1
ATOM 693 C C . MET A 1 86 ? 15.040 -1.853 -10.453 1.00 93.75 86 MET A C 1
ATOM 695 O O . MET A 1 86 ? 16.260 -2.008 -10.413 1.00 93.75 86 MET A O 1
ATOM 699 N N . ASP A 1 87 ? 14.226 -2.773 -10.981 1.00 92.69 87 ASP A N 1
ATOM 700 C CA . ASP A 1 87 ? 14.687 -4.058 -11.529 1.00 92.69 87 ASP A CA 1
ATOM 701 C C . ASP A 1 87 ? 14.311 -4.205 -13.007 1.00 92.69 87 ASP A C 1
ATOM 703 O O . ASP A 1 87 ? 13.144 -4.348 -13.365 1.00 92.69 87 ASP A O 1
ATOM 707 N N . ILE A 1 88 ? 15.330 -4.246 -13.870 1.00 87.38 88 ILE A N 1
ATOM 708 C CA . ILE A 1 88 ? 15.180 -4.392 -15.325 1.00 87.38 88 ILE A CA 1
ATOM 709 C C . ILE A 1 88 ? 14.534 -5.721 -15.749 1.00 87.38 88 ILE A C 1
ATOM 711 O O . ILE A 1 88 ? 14.051 -5.836 -16.875 1.00 87.38 88 ILE A O 1
ATOM 715 N N . ASN A 1 89 ? 14.532 -6.730 -14.873 1.00 93.62 89 ASN A N 1
ATOM 716 C CA . ASN A 1 89 ? 13.916 -8.028 -15.145 1.00 93.62 89 ASN A CA 1
ATOM 717 C C . ASN A 1 89 ? 12.425 -8.061 -14.788 1.00 93.62 89 ASN A C 1
ATOM 719 O O . ASN A 1 89 ? 11.736 -9.020 -15.145 1.00 93.62 89 ASN A O 1
ATOM 723 N N . LEU A 1 90 ? 11.919 -7.043 -14.086 1.00 89.81 90 LEU A N 1
ATOM 724 C CA . LEU A 1 90 ? 10.505 -6.939 -13.753 1.00 89.81 90 LEU A CA 1
ATOM 725 C C . LEU A 1 90 ? 9.741 -6.188 -14.855 1.00 89.81 90 LEU A C 1
ATOM 727 O O . LEU A 1 90 ? 10.254 -5.239 -15.448 1.00 89.81 90 LEU A O 1
ATOM 731 N N . PRO A 1 91 ? 8.496 -6.600 -15.154 1.00 90.94 91 PRO A N 1
ATOM 732 C CA . PRO A 1 91 ? 7.674 -5.904 -16.132 1.00 90.94 91 PRO A CA 1
ATOM 733 C C . PRO A 1 91 ? 7.263 -4.535 -15.598 1.00 90.94 91 PRO A C 1
ATOM 735 O O . PRO A 1 91 ? 6.848 -4.442 -14.447 1.00 90.94 91 PRO A O 1
ATOM 738 N N . THR A 1 92 ? 7.280 -3.513 -16.457 1.00 91.50 92 THR A N 1
ATOM 739 C CA . THR A 1 92 ? 6.789 -2.172 -16.118 1.00 91.50 92 THR A CA 1
ATOM 740 C C . THR A 1 92 ? 5.346 -2.229 -15.626 1.00 91.50 92 THR A C 1
ATOM 742 O O . THR A 1 92 ? 4.442 -2.645 -16.356 1.00 91.50 92 THR A O 1
ATOM 745 N N . VAL A 1 93 ? 5.130 -1.777 -14.393 1.00 90.81 93 VAL A N 1
ATOM 746 C CA . VAL A 1 93 ? 3.801 -1.692 -13.784 1.00 90.81 93 VAL A CA 1
ATOM 747 C C . VAL A 1 93 ? 3.272 -0.270 -13.899 1.00 90.81 93 VAL A C 1
ATOM 749 O O . VAL A 1 93 ? 3.968 0.695 -13.604 1.00 90.81 93 VAL A O 1
ATOM 752 N N . VAL A 1 94 ? 2.008 -0.145 -14.296 1.00 86.62 94 VAL A N 1
ATOM 753 C CA . VAL A 1 94 ? 1.283 1.127 -14.305 1.00 86.62 94 VAL A CA 1
ATOM 754 C C . VAL A 1 94 ? 0.031 0.960 -13.458 1.00 86.62 94 VAL A C 1
ATOM 756 O O . VAL A 1 94 ? -0.687 -0.031 -13.594 1.00 86.62 94 VAL A O 1
ATOM 759 N N . TYR A 1 95 ? -0.233 1.929 -12.587 1.00 87.00 95 TYR A N 1
ATOM 760 C CA . TYR A 1 95 ? -1.392 1.928 -11.705 1.00 87.00 95 TYR A CA 1
ATOM 761 C C . TYR A 1 95 ? -2.142 3.252 -11.801 1.00 87.00 95 TYR A C 1
ATOM 763 O O . TYR A 1 95 ? -1.543 4.327 -11.784 1.00 87.00 95 TYR A O 1
ATOM 771 N N . PHE A 1 96 ? -3.467 3.162 -11.875 1.00 83.81 96 PHE A N 1
ATOM 772 C CA . PHE A 1 96 ? -4.350 4.317 -11.806 1.00 83.81 96 PHE A CA 1
ATOM 773 C C . PHE A 1 96 ? -4.833 4.478 -10.373 1.00 83.81 96 PHE A C 1
ATOM 775 O O . PHE A 1 96 ? -5.394 3.549 -9.796 1.00 83.81 96 PHE A O 1
ATOM 782 N N . PHE A 1 97 ? -4.608 5.664 -9.812 1.00 78.69 97 PHE A N 1
ATOM 783 C CA . PHE A 1 97 ? -4.975 5.978 -8.439 1.00 78.69 97 PHE A CA 1
ATOM 784 C C . PHE A 1 97 ? -6.468 5.723 -8.209 1.00 78.69 97 PHE A C 1
ATOM 786 O O . PHE A 1 97 ? -7.318 6.255 -8.928 1.00 78.69 97 PHE A O 1
ATOM 793 N N . LEU A 1 98 ? -6.787 4.934 -7.183 1.00 70.44 98 LEU A N 1
ATOM 794 C CA . LEU A 1 98 ? -8.152 4.745 -6.709 1.00 70.44 98 LEU A CA 1
ATOM 795 C C . LEU A 1 98 ? -8.537 5.994 -5.914 1.00 70.44 98 LEU A C 1
ATOM 797 O O . LEU A 1 98 ? -8.470 6.024 -4.687 1.00 70.44 98 LEU A O 1
ATOM 801 N N . GLY A 1 99 ? -8.842 7.070 -6.632 1.00 72.38 99 GLY A N 1
ATOM 802 C CA . GLY A 1 99 ? -9.439 8.265 -6.057 1.00 72.38 99 GLY A CA 1
ATOM 803 C C . GLY A 1 99 ? -10.939 8.067 -5.865 1.00 72.38 99 GLY A C 1
ATOM 804 O O . GLY A 1 99 ? -11.587 7.334 -6.618 1.00 72.38 99 GLY A O 1
ATOM 805 N N . LYS A 1 100 ? -11.522 8.790 -4.903 1.00 56.22 100 LYS A N 1
ATOM 806 C CA . LYS A 1 100 ? -12.923 9.180 -5.058 1.00 56.22 100 LYS A CA 1
ATOM 807 C C . LYS A 1 100 ? -12.970 10.057 -6.302 1.00 56.22 100 LYS A C 1
ATOM 809 O O . LYS A 1 100 ? -12.365 11.124 -6.327 1.00 56.22 100 LYS A O 1
ATOM 814 N N . PHE A 1 101 ? -13.639 9.589 -7.349 1.00 48.91 101 PHE A N 1
ATOM 815 C CA . PHE A 1 101 ? -14.123 10.502 -8.370 1.00 48.91 101 PHE A CA 1
ATOM 816 C C . PHE A 1 101 ? -15.149 11.388 -7.673 1.00 48.91 101 PHE A C 1
ATOM 818 O O . PHE A 1 101 ? -16.322 11.026 -7.571 1.00 48.91 101 PHE A O 1
ATOM 825 N N . ASP A 1 102 ? -14.702 12.522 -7.142 1.00 48.12 102 ASP A N 1
ATOM 826 C CA . ASP A 1 102 ? -15.606 13.628 -6.891 1.00 48.12 102 ASP A CA 1
ATOM 827 C C . ASP A 1 102 ? -16.067 14.073 -8.280 1.00 48.12 102 ASP A C 1
ATOM 829 O O . ASP A 1 102 ? -15.393 14.828 -8.983 1.00 48.12 102 ASP A O 1
ATOM 833 N N . TYR A 1 103 ? -17.188 13.504 -8.727 1.00 44.34 103 TYR A N 1
ATOM 834 C CA . TYR A 1 103 ? -17.961 14.041 -9.835 1.00 44.34 103 TYR A CA 1
ATOM 835 C C . TYR A 1 103 ? -18.434 15.424 -9.383 1.00 44.34 103 TYR A C 1
ATOM 837 O O . TYR A 1 103 ? -19.508 15.566 -8.800 1.00 44.34 103 TYR A O 1
ATOM 845 N N . PHE A 1 104 ? -17.591 16.438 -9.571 1.00 50.34 104 PHE A N 1
ATOM 846 C CA . PHE A 1 104 ? -17.998 17.822 -9.410 1.00 50.34 104 PHE A CA 1
ATOM 847 C C . PHE A 1 104 ? -19.068 18.117 -10.468 1.00 50.34 104 PHE A C 1
ATOM 849 O O . PHE A 1 104 ? -18.826 17.994 -11.671 1.00 50.34 104 PHE A O 1
ATOM 856 N N . SER A 1 105 ? -20.269 18.409 -9.960 1.00 39.41 105 SER A N 1
ATOM 857 C CA . SER A 1 105 ? -21.411 18.988 -10.671 1.00 39.41 105 SER A CA 1
ATOM 858 C C . SER A 1 105 ? -21.129 20.410 -11.141 1.00 39.41 105 SER A C 1
ATOM 860 O O . SER A 1 105 ? -20.262 21.081 -10.540 1.00 39.41 105 SER A O 1
#

Foldseek 3Di:
DDDDDPDDDDPDDDDDPPPVPPPPPPPVVVPVPPPDPDPDDQQDFPDDDPNATDGVVQCVQVDPPHHHDLSVVQVVLVVVQVVQVVDPPHDHDDDDRPDPPPPDD

pLDDT: mean 70.47, std 24.0, range [31.94, 95.25]

Solvent-accessible surface area (backbone atoms only — not comparable to full-atom values): 7212 Å² total; per-residue (Å²): 140,78,87,80,78,88,82,81,82,87,76,82,76,85,81,76,83,81,62,75,66,87,70,67,81,56,75,71,70,69,58,78,71,68,69,71,85,64,89,69,61,54,78,41,76,75,45,78,56,97,94,43,76,40,27,45,56,54,57,57,24,75,43,89,96,50,70,76,46,55,68,59,53,45,54,51,50,50,53,51,32,53,52,23,74,73,32,91,88,44,70,86,59,84,84,79,76,72,63,84,80,76,77,78,126

Mean predicted aligned error: 15.56 Å